Protein AF-A0A263BY11-F1 (afdb_monomer)

Foldseek 3Di:
DDPVLVVVQVVDPLSVVQCVVPVVVVVVCVVPVVCSVVSVVVSCVVVVVDDCPPVVVVCVVVVVVVVVVVVVVVVVVVPPD

Structure (mmCIF, N/CA/C/O backbone):
data_AF-A0A263BY11-F1
#
_entry.id   AF-A0A263BY11-F1
#
loop_
_atom_site.group_PDB
_atom_site.id
_atom_site.type_symbol
_atom_site.label_atom_id
_atom_site.label_alt_id
_atom_site.label_comp_id
_atom_site.label_asym_id
_atom_site.label_entity_id
_atom_site.label_seq_id
_atom_site.pdbx_PDB_ins_code
_atom_site.Cartn_x
_atom_site.Cartn_y
_atom_site.Cartn_z
_atom_site.occupancy
_atom_site.B_iso_or_equiv
_atom_site.auth_seq_id
_atom_site.auth_comp_id
_atom_site.auth_asym_id
_atom_site.auth_atom_id
_atom_site.pdbx_PDB_model_num
ATOM 1 N N . MET A 1 1 ? 8.473 -3.675 -11.640 1.00 75.75 1 MET A N 1
ATOM 2 C CA . MET A 1 1 ? 7.268 -4.218 -10.974 1.00 75.75 1 MET A CA 1
ATOM 3 C C . MET A 1 1 ? 6.792 -5.409 -11.782 1.00 75.75 1 MET A C 1
ATOM 5 O O . MET A 1 1 ? 6.744 -5.300 -13.001 1.00 75.75 1 MET A O 1
ATOM 9 N N . ASN A 1 2 ? 6.529 -6.545 -11.132 1.00 86.94 2 ASN A N 1
ATOM 10 C CA . ASN A 1 2 ? 6.063 -7.763 -11.805 1.00 86.94 2 ASN A CA 1
ATOM 11 C C . ASN A 1 2 ? 4.724 -7.497 -12.521 1.00 86.94 2 ASN A C 1
ATOM 13 O O . ASN A 1 2 ? 3.839 -6.879 -11.933 1.00 86.94 2 ASN A O 1
ATOM 17 N N . LYS A 1 3 ? 4.563 -7.974 -13.764 1.00 87.69 3 LYS A N 1
ATOM 18 C CA . LYS A 1 3 ? 3.350 -7.777 -14.580 1.00 87.69 3 LYS A CA 1
ATOM 19 C C . LYS A 1 3 ? 2.063 -8.220 -13.873 1.00 87.69 3 LYS A C 1
ATOM 21 O O . LYS A 1 3 ? 1.052 -7.544 -14.009 1.00 87.69 3 LYS A O 1
ATOM 26 N N . GLN A 1 4 ? 2.095 -9.297 -13.086 1.00 88.44 4 GLN A N 1
ATOM 27 C CA . GLN A 1 4 ? 0.923 -9.755 -12.329 1.00 88.44 4 GLN A CA 1
ATOM 28 C C . GLN A 1 4 ? 0.486 -8.724 -11.280 1.00 88.44 4 GLN A C 1
ATOM 30 O O . GLN A 1 4 ? -0.694 -8.399 -11.186 1.00 88.44 4 GLN A O 1
ATOM 35 N N . VAL A 1 5 ? 1.451 -8.136 -10.568 1.00 89.19 5 VAL A N 1
ATOM 36 C CA . VAL A 1 5 ? 1.210 -7.062 -9.594 1.00 89.19 5 VAL A CA 1
ATOM 37 C C . VAL A 1 5 ? 0.701 -5.799 -10.289 1.00 89.19 5 VAL A C 1
ATOM 39 O O . VAL A 1 5 ? -0.235 -5.169 -9.806 1.00 89.19 5 VAL A O 1
ATOM 42 N N . GLN A 1 6 ? 1.260 -5.445 -11.453 1.00 90.50 6 GLN A N 1
ATOM 43 C CA . GLN A 1 6 ? 0.765 -4.304 -12.235 1.00 90.50 6 GLN A CA 1
ATOM 44 C C . GLN A 1 6 ? -0.694 -4.496 -12.651 1.00 90.50 6 GLN A C 1
ATOM 46 O O . GLN A 1 6 ? -1.511 -3.604 -12.438 1.00 90.50 6 GLN A O 1
ATOM 51 N N . ASN A 1 7 ? -1.027 -5.667 -13.193 1.00 92.50 7 ASN A N 1
ATOM 52 C CA . ASN A 1 7 ? -2.384 -5.986 -13.627 1.00 92.50 7 ASN A CA 1
ATOM 53 C C . ASN A 1 7 ? -3.369 -5.949 -12.457 1.00 92.50 7 ASN A C 1
ATOM 55 O O . ASN A 1 7 ? -4.448 -5.381 -12.593 1.00 92.50 7 ASN A O 1
ATOM 59 N N . TYR A 1 8 ? -2.979 -6.478 -11.296 1.00 91.81 8 TYR A N 1
ATOM 60 C CA . TYR A 1 8 ? -3.787 -6.410 -10.081 1.00 91.81 8 TYR A CA 1
ATOM 61 C C . TYR A 1 8 ? -4.062 -4.958 -9.655 1.00 91.81 8 TYR A C 1
ATOM 63 O O . TYR A 1 8 ? -5.211 -4.574 -9.448 1.00 91.81 8 TYR A O 1
ATOM 71 N N . ILE A 1 9 ? -3.032 -4.112 -9.615 1.00 91.00 9 ILE A N 1
ATOM 72 C CA . ILE A 1 9 ? -3.175 -2.702 -9.224 1.00 91.00 9 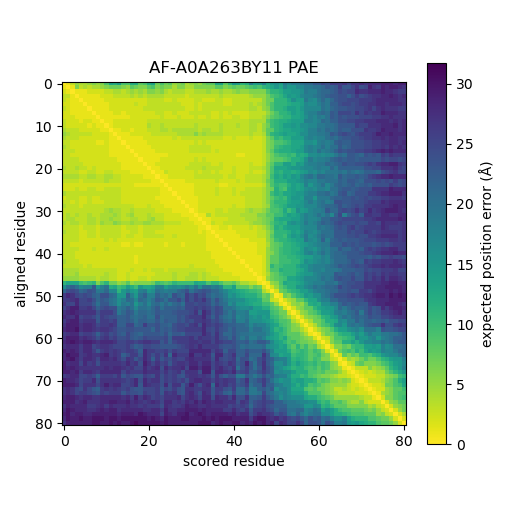ILE A CA 1
ATOM 73 C C . ILE A 1 9 ? -4.032 -1.932 -10.227 1.00 91.00 9 ILE A C 1
ATOM 75 O O . ILE A 1 9 ? -4.867 -1.130 -9.824 1.00 91.00 9 ILE A O 1
ATOM 79 N N . TYR A 1 10 ? -3.859 -2.172 -11.526 1.00 90.62 10 TYR A N 1
ATOM 80 C CA . TYR A 1 10 ? -4.652 -1.504 -12.557 1.00 90.62 10 TYR A CA 1
ATOM 81 C C . TYR A 1 10 ? -6.085 -2.029 -12.658 1.00 90.62 10 TYR A C 1
ATOM 83 O O . TYR A 1 10 ? -6.955 -1.281 -13.099 1.00 90.62 10 TYR A O 1
ATOM 91 N N . SER A 1 11 ? -6.350 -3.256 -12.201 1.00 93.06 11 SER A N 1
ATOM 92 C CA . SER A 1 11 ? -7.712 -3.795 -12.100 1.00 93.06 11 SER A CA 1
ATOM 93 C C . SER A 1 11 ? -8.557 -3.093 -11.030 1.00 93.06 11 SER A C 1
ATOM 95 O O . SER A 1 11 ? -9.783 -3.118 -11.106 1.00 93.06 11 SER A O 1
ATOM 97 N N . ASN A 1 12 ? -7.919 -2.427 -10.061 1.00 91.25 12 ASN A N 1
ATOM 98 C CA . ASN A 1 12 ? -8.590 -1.729 -8.973 1.00 91.25 12 ASN A CA 1
ATOM 99 C C . ASN A 1 12 ? -8.324 -0.217 -9.056 1.00 91.25 12 ASN A C 1
ATOM 101 O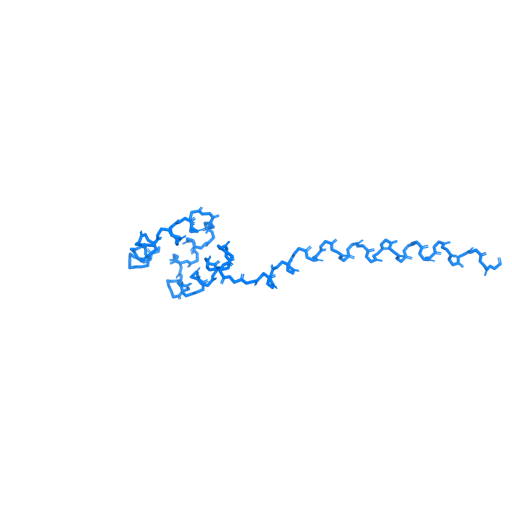 O . ASN A 1 12 ? -7.200 0.254 -8.875 1.00 91.25 12 ASN A O 1
ATOM 105 N N . SER A 1 13 ? -9.374 0.568 -9.304 1.00 89.38 13 SER A N 1
ATOM 106 C CA . SER A 1 13 ? -9.278 2.024 -9.459 1.00 89.38 13 SER A CA 1
ATOM 107 C C . SER A 1 13 ? -8.718 2.733 -8.218 1.00 89.38 13 SER A C 1
ATOM 109 O O . SER A 1 13 ? -7.929 3.669 -8.366 1.00 89.38 13 SER A O 1
ATOM 111 N N . GLU A 1 14 ? -9.043 2.260 -7.009 1.00 88.38 14 GLU A N 1
ATOM 112 C CA . GLU A 1 14 ? -8.519 2.811 -5.752 1.00 88.38 14 GLU A CA 1
ATOM 113 C C . GLU A 1 14 ? -7.006 2.573 -5.643 1.00 88.38 14 GLU A C 1
ATOM 115 O O . GLU A 1 14 ? -6.238 3.488 -5.333 1.00 88.38 14 GLU A O 1
ATOM 120 N N . LEU A 1 15 ? -6.545 1.360 -5.952 1.00 91.25 15 LEU A N 1
ATOM 121 C CA . LEU A 1 15 ? -5.119 1.029 -5.917 1.00 91.25 15 LEU A CA 1
ATOM 122 C C . LEU A 1 15 ? -4.333 1.790 -6.993 1.00 91.25 15 LEU A C 1
ATOM 124 O O . LEU A 1 15 ? -3.250 2.314 -6.717 1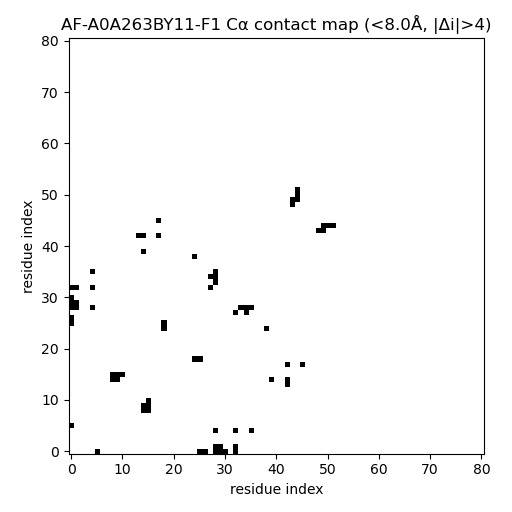.00 91.25 15 LEU A O 1
ATOM 128 N N . ASN A 1 16 ? -4.891 1.911 -8.198 1.00 91.81 16 ASN A N 1
ATOM 129 C CA . ASN A 1 16 ? -4.291 2.666 -9.298 1.00 91.81 16 ASN A CA 1
ATOM 130 C C . ASN A 1 16 ? -4.132 4.158 -8.955 1.00 91.81 16 ASN A C 1
ATOM 132 O O . ASN A 1 16 ? -3.087 4.752 -9.224 1.00 91.81 16 ASN A O 1
ATOM 136 N N . TYR A 1 17 ? -5.128 4.776 -8.320 1.00 89.06 17 TYR A N 1
ATOM 137 C CA . TYR A 1 17 ? -4.993 6.163 -7.872 1.00 89.06 17 TYR A CA 1
ATOM 138 C C . TYR A 1 17 ? -3.981 6.291 -6.721 1.00 89.06 17 TYR A C 1
ATOM 140 O O . TYR A 1 17 ? -3.127 7.181 -6.738 1.00 89.06 17 TYR A O 1
ATOM 148 N N . PHE A 1 18 ? -3.982 5.348 -5.774 1.00 89.44 18 PHE A N 1
ATOM 149 C CA . PHE A 1 18 ? -3.063 5.369 -4.636 1.00 89.44 18 PHE A CA 1
ATOM 150 C C . PHE A 1 18 ? -1.590 5.252 -5.055 1.00 89.44 18 PHE A C 1
ATOM 152 O O . PHE A 1 18 ? -0.752 6.003 -4.545 1.00 89.44 18 PHE A O 1
ATOM 159 N N . ILE A 1 19 ? -1.261 4.372 -6.013 1.00 89.31 19 ILE A N 1
ATOM 160 C CA . ILE A 1 19 ? 0.122 4.222 -6.499 1.00 89.31 19 ILE A CA 1
ATOM 161 C C . ILE A 1 19 ? 0.613 5.452 -7.270 1.00 89.31 19 ILE A C 1
ATOM 163 O O . ILE A 1 19 ? 1.796 5.782 -7.191 1.00 89.31 19 ILE A O 1
ATOM 167 N N . ARG A 1 20 ? -0.283 6.162 -7.972 1.00 88.31 20 ARG A N 1
ATOM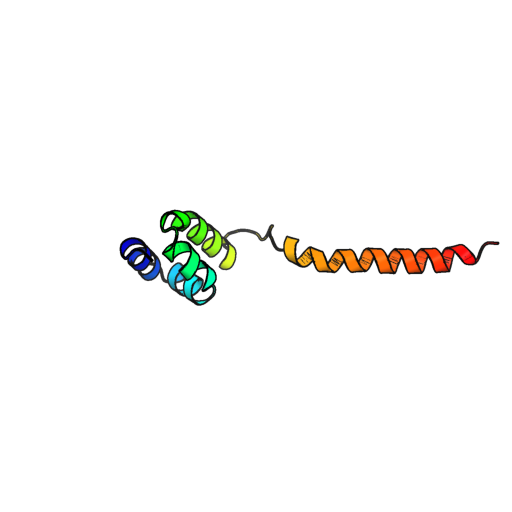 168 C CA . ARG A 1 20 ? 0.045 7.434 -8.641 1.00 88.31 20 ARG A CA 1
ATOM 169 C C . ARG A 1 20 ? 0.333 8.535 -7.629 1.00 88.31 20 ARG A C 1
ATOM 171 O O . ARG A 1 20 ? 1.237 9.335 -7.846 1.00 88.31 20 ARG A O 1
ATOM 178 N N . MET A 1 21 ? -0.401 8.547 -6.518 1.00 86.19 21 MET A N 1
ATOM 179 C CA . MET A 1 21 ? -0.199 9.525 -5.449 1.00 86.19 21 MET A CA 1
ATOM 180 C C . MET A 1 21 ? 1.026 9.233 -4.586 1.00 86.19 21 MET A C 1
ATOM 182 O O . MET A 1 21 ? 1.626 10.151 -4.034 1.00 86.19 21 MET A O 1
ATOM 186 N N . ASN A 1 22 ? 1.432 7.966 -4.502 1.00 88.38 22 ASN A N 1
ATOM 187 C CA . ASN A 1 22 ? 2.539 7.523 -3.665 1.00 88.38 22 ASN A CA 1
ATOM 188 C C . ASN A 1 22 ? 3.582 6.747 -4.494 1.00 88.38 22 ASN A C 1
ATOM 190 O O . ASN A 1 22 ? 3.691 5.523 -4.366 1.00 88.38 22 ASN A O 1
ATOM 194 N N . PRO A 1 23 ? 4.425 7.432 -5.295 1.00 87.88 23 PRO A N 1
ATOM 195 C CA . PRO A 1 23 ? 5.401 6.789 -6.185 1.00 87.88 23 PRO A CA 1
ATOM 196 C C . PRO A 1 23 ? 6.494 5.991 -5.447 1.00 87.88 23 PRO A C 1
ATOM 198 O O . PRO A 1 23 ? 7.207 5.191 -6.056 1.00 87.88 23 PRO A O 1
ATOM 201 N N . ILE A 1 24 ? 6.625 6.161 -4.123 1.00 89.00 24 ILE A N 1
ATOM 202 C CA . ILE A 1 24 ? 7.457 5.303 -3.264 1.00 89.00 24 ILE A CA 1
ATOM 203 C C . ILE A 1 24 ? 7.062 3.823 -3.405 1.00 89.00 24 ILE A C 1
ATOM 205 O O . ILE A 1 24 ? 7.936 2.958 -3.478 1.00 89.00 24 ILE A O 1
ATOM 209 N N . TRP A 1 25 ? 5.763 3.534 -3.529 1.00 91.62 25 TRP A N 1
ATOM 210 C CA . TRP A 1 25 ? 5.250 2.173 -3.657 1.00 91.62 25 TRP A CA 1
ATOM 211 C C . TRP A 1 25 ? 5.589 1.545 -4.998 1.00 91.62 25 TRP A C 1
ATOM 213 O O . TRP A 1 25 ? 5.895 0.359 -5.039 1.00 91.62 25 TRP A O 1
ATOM 223 N N . TYR A 1 26 ? 5.657 2.339 -6.070 1.00 89.44 26 TYR A N 1
ATOM 224 C CA . TYR A 1 26 ? 6.114 1.844 -7.367 1.00 89.44 26 TYR A CA 1
ATOM 225 C C . TYR A 1 26 ? 7.543 1.294 -7.282 1.00 89.44 26 TYR A C 1
ATOM 227 O O . TYR A 1 26 ? 7.834 0.222 -7.808 1.00 89.44 26 TYR A O 1
ATOM 235 N N . ARG A 1 27 ? 8.434 1.993 -6.563 1.00 89.25 27 ARG A N 1
ATOM 236 C CA . ARG A 1 27 ? 9.812 1.531 -6.336 1.00 89.25 27 ARG A CA 1
ATOM 237 C C . ARG A 1 27 ? 9.880 0.316 -5.411 1.00 89.25 27 ARG A C 1
ATOM 239 O O . ARG A 1 27 ? 10.649 -0.595 -5.706 1.00 89.25 27 ARG A O 1
ATOM 246 N N . ARG A 1 28 ? 9.083 0.280 -4.337 1.00 90.69 28 ARG A N 1
ATOM 247 C CA . ARG A 1 28 ? 9.032 -0.867 -3.408 1.00 90.69 28 ARG A CA 1
ATOM 248 C C . ARG A 1 28 ? 8.539 -2.131 -4.109 1.00 90.69 28 ARG A C 1
ATOM 250 O O . ARG A 1 28 ? 9.280 -3.099 -4.174 1.00 90.69 28 ARG A O 1
ATOM 257 N N . LEU A 1 29 ? 7.385 -2.067 -4.771 1.00 91.25 29 LEU A N 1
ATOM 258 C CA . LEU A 1 29 ? 6.794 -3.188 -5.516 1.00 91.25 29 LEU A CA 1
ATOM 259 C C . LEU A 1 29 ? 7.597 -3.584 -6.765 1.00 91.25 29 LEU A C 1
ATOM 261 O O . LEU A 1 29 ? 7.411 -4.662 -7.333 1.00 91.25 29 LEU A O 1
ATOM 265 N N . ALA A 1 30 ? 8.481 -2.704 -7.247 1.00 89.00 30 ALA A N 1
ATOM 266 C CA . ALA A 1 30 ? 9.427 -3.051 -8.297 1.00 89.00 30 ALA A CA 1
ATOM 267 C C . ALA A 1 30 ? 10.583 -3.924 -7.809 1.00 89.00 30 ALA A C 1
ATOM 269 O O . ALA A 1 30 ? 11.068 -4.718 -8.613 1.00 89.00 30 ALA A O 1
ATOM 270 N N . ARG A 1 31 ? 11.003 -3.774 -6.550 1.00 90.12 31 ARG A N 1
ATOM 271 C CA . ARG A 1 31 ? 12.083 -4.557 -5.933 1.00 90.12 31 ARG A CA 1
ATOM 272 C C . ARG A 1 31 ? 11.548 -5.812 -5.252 1.00 90.12 31 ARG A C 1
ATOM 274 O O . ARG A 1 31 ? 12.079 -6.890 -5.470 1.00 90.12 31 ARG A O 1
ATOM 281 N N . GLU A 1 32 ? 10.460 -5.662 -4.507 1.00 91.44 32 GLU A N 1
ATOM 282 C CA . GLU A 1 32 ? 9.816 -6.712 -3.722 1.00 91.44 32 GLU A CA 1
ATOM 283 C C . GLU A 1 32 ? 8.330 -6.770 -4.095 1.00 91.44 32 GLU A C 1
ATOM 285 O O . GLU A 1 32 ? 7.516 -6.010 -3.565 1.00 91.44 32 GLU A O 1
ATOM 290 N N . PRO A 1 33 ? 7.945 -7.634 -5.047 1.00 88.06 33 PRO A N 1
ATOM 291 C CA . PRO A 1 33 ? 6.545 -7.780 -5.438 1.00 88.06 33 PRO A CA 1
ATOM 292 C C . PRO A 1 33 ? 5.659 -8.376 -4.326 1.00 88.06 33 PRO A C 1
ATOM 294 O O . PRO A 1 33 ? 4.444 -8.214 -4.387 1.00 88.06 33 PRO A O 1
ATOM 297 N N . GLU A 1 34 ? 6.243 -9.017 -3.308 1.00 90.19 34 GLU A N 1
ATOM 298 C CA . GLU A 1 34 ? 5.534 -9.591 -2.149 1.00 90.19 34 GLU A CA 1
ATOM 299 C C . GLU A 1 34 ? 4.962 -8.524 -1.199 1.00 90.19 34 GLU A C 1
ATOM 301 O O . GLU A 1 34 ? 3.979 -8.766 -0.500 1.00 90.19 34 GLU A O 1
ATOM 306 N N . GLU A 1 35 ? 5.480 -7.293 -1.255 1.00 91.00 35 GLU A N 1
ATOM 307 C CA . GLU A 1 35 ? 4.993 -6.144 -0.477 1.00 91.00 35 GLU A CA 1
ATOM 308 C C . GLU A 1 35 ? 3.594 -5.654 -0.913 1.00 91.00 35 GLU A C 1
ATOM 310 O O . GLU A 1 35 ? 3.097 -4.639 -0.414 1.00 91.00 35 GLU A O 1
ATOM 315 N N . ILE A 1 36 ? 2.929 -6.352 -1.839 1.00 89.88 36 ILE A N 1
ATOM 316 C CA . ILE A 1 36 ? 1.590 -6.011 -2.333 1.00 89.88 36 ILE A CA 1
ATOM 317 C C . ILE A 1 36 ? 0.539 -5.975 -1.214 1.00 89.88 36 ILE A C 1
ATOM 319 O O . ILE A 1 36 ? -0.316 -5.090 -1.207 1.00 89.88 36 ILE A O 1
ATOM 323 N N . GLN A 1 37 ? 0.660 -6.846 -0.208 1.00 90.38 37 GLN A N 1
ATOM 324 C CA . GLN A 1 37 ? -0.229 -6.833 0.959 1.00 90.38 37 GLN A CA 1
ATOM 325 C C . GLN A 1 37 ? -0.046 -5.561 1.803 1.00 90.38 37 GLN A C 1
ATOM 327 O O . GLN A 1 37 ? -1.022 -4.939 2.231 1.00 90.38 37 GLN A O 1
ATOM 332 N N . ASN A 1 38 ? 1.203 -5.122 1.987 1.00 90.31 38 ASN A N 1
ATOM 333 C CA . ASN A 1 38 ? 1.522 -3.876 2.688 1.00 90.31 38 ASN A CA 1
ATOM 334 C C . ASN A 1 38 ? 1.026 -2.652 1.905 1.00 90.31 38 ASN A C 1
ATOM 336 O O . ASN A 1 38 ? 0.539 -1.687 2.500 1.00 90.31 38 ASN A O 1
ATOM 340 N N . PHE A 1 39 ? 1.105 -2.702 0.574 1.00 91.81 39 PHE A N 1
ATOM 341 C CA . PHE A 1 39 ? 0.558 -1.675 -0.309 1.00 91.81 39 PHE A CA 1
ATOM 342 C C . PHE A 1 39 ? -0.968 -1.560 -0.188 1.00 91.81 39 PHE A C 1
ATOM 344 O O . PHE A 1 39 ? -1.481 -0.450 -0.042 1.00 91.81 39 PHE A O 1
ATOM 351 N N . GLU A 1 40 ? -1.698 -2.679 -0.179 1.00 90.56 40 GLU A N 1
ATOM 352 C CA . GLU A 1 40 ? -3.152 -2.679 0.027 1.00 90.56 40 GLU A CA 1
ATOM 353 C C . GLU A 1 40 ? -3.550 -2.124 1.397 1.00 90.56 40 GLU A C 1
ATOM 355 O O . GLU A 1 40 ? -4.496 -1.340 1.500 1.00 90.56 40 GLU A O 1
ATOM 360 N N . ALA A 1 41 ? -2.832 -2.506 2.456 1.00 88.69 41 ALA A N 1
ATOM 361 C CA . ALA A 1 41 ? -3.073 -1.982 3.797 1.00 88.69 41 ALA A CA 1
ATOM 362 C C . ALA A 1 41 ? -2.854 -0.460 3.852 1.00 88.69 41 ALA A C 1
ATOM 364 O O . ALA A 1 41 ? -3.670 0.268 4.423 1.00 88.69 41 ALA A O 1
ATOM 365 N N . ALA A 1 42 ? -1.797 0.037 3.206 1.00 88.44 42 ALA A N 1
ATOM 366 C CA . ALA A 1 42 ? -1.522 1.467 3.112 1.00 88.44 42 ALA A CA 1
ATOM 367 C C . ALA A 1 42 ? -2.574 2.214 2.273 1.00 88.44 42 ALA A C 1
ATOM 369 O O . ALA A 1 42 ? -2.980 3.312 2.651 1.00 88.44 42 ALA A O 1
ATOM 370 N N . ALA A 1 43 ? -3.064 1.614 1.184 1.00 89.94 43 ALA A N 1
ATOM 371 C CA . ALA A 1 43 ? -4.155 2.174 0.388 1.00 89.94 43 ALA A CA 1
ATOM 372 C C . ALA A 1 43 ? -5.444 2.290 1.219 1.00 89.94 43 ALA A C 1
ATOM 374 O O . ALA A 1 43 ? -6.080 3.344 1.234 1.00 89.94 43 ALA A O 1
ATOM 375 N N . LYS A 1 44 ? -5.796 1.246 1.984 1.00 87.06 44 LYS A N 1
ATOM 376 C CA . LYS A 1 44 ? -6.954 1.256 2.898 1.00 87.06 44 LYS A CA 1
ATOM 377 C C . LYS A 1 44 ? -6.842 2.362 3.956 1.00 87.06 44 LYS A C 1
ATOM 379 O O . LYS A 1 44 ? -7.829 3.048 4.213 1.00 87.06 44 LYS A O 1
ATOM 384 N N . GLN A 1 45 ? -5.647 2.585 4.507 1.00 84.50 45 GLN A N 1
ATOM 385 C CA . GLN A 1 45 ? -5.382 3.697 5.430 1.00 84.50 45 GLN A CA 1
ATOM 386 C C . GLN A 1 45 ? -5.519 5.069 4.748 1.00 84.50 45 GLN A C 1
ATOM 388 O O . GLN A 1 45 ? -6.136 5.968 5.313 1.00 84.50 45 GLN A O 1
ATOM 393 N N . PHE A 1 46 ? -4.986 5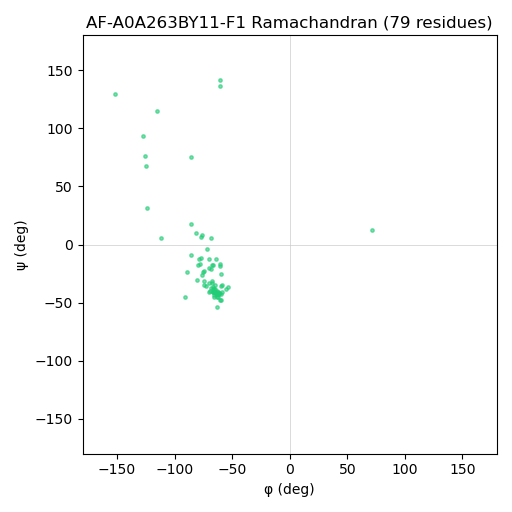.228 3.532 1.00 83.44 46 PHE A N 1
ATOM 394 C CA . PHE A 1 46 ? -5.021 6.484 2.772 1.00 83.44 46 PHE A CA 1
ATOM 395 C C . PHE A 1 46 ? -6.444 6.942 2.432 1.00 83.44 46 PHE A C 1
ATOM 397 O O . PHE A 1 46 ? -6.756 8.120 2.577 1.00 83.44 46 PHE A O 1
ATOM 404 N N . TYR A 1 47 ? -7.326 6.018 2.044 1.00 83.06 47 TYR A N 1
ATOM 405 C CA . TYR A 1 47 ? -8.733 6.329 1.756 1.00 83.06 47 TYR A CA 1
ATOM 406 C C . TYR A 1 47 ? -9.621 6.423 3.004 1.00 83.06 47 TYR A C 1
ATOM 408 O O . TYR A 1 47 ? -10.843 6.467 2.885 1.00 83.06 47 TYR A O 1
ATOM 416 N N . GLY A 1 48 ? -9.043 6.420 4.209 1.00 70.31 48 GLY A N 1
ATOM 417 C CA . GLY A 1 48 ? -9.810 6.536 5.451 1.00 70.31 48 GLY A CA 1
ATOM 418 C C . GLY A 1 48 ? -10.631 5.291 5.805 1.00 70.31 48 GLY A C 1
ATOM 419 O O . GLY A 1 48 ? -11.436 5.341 6.730 1.00 70.31 48 GLY A O 1
ATOM 420 N N . LYS A 1 49 ? -10.397 4.147 5.142 1.00 61.16 49 LYS A N 1
ATOM 421 C CA . LYS A 1 49 ? -10.968 2.841 5.531 1.00 61.16 49 LYS A CA 1
ATOM 422 C C . LYS A 1 49 ? -10.246 2.235 6.750 1.00 61.16 49 LYS A C 1
ATOM 424 O O . LYS A 1 49 ? -10.481 1.082 7.106 1.00 61.16 49 LYS A O 1
ATOM 429 N N . THR A 1 50 ? -9.349 2.977 7.407 1.00 55.59 50 THR A N 1
ATOM 430 C CA . THR A 1 50 ? -8.738 2.610 8.695 1.00 55.59 50 THR A CA 1
ATOM 431 C C . THR A 1 50 ? -8.348 3.873 9.477 1.00 55.59 50 THR A C 1
ATOM 433 O O . THR A 1 50 ? -7.703 4.766 8.935 1.00 55.59 50 THR A O 1
ATOM 436 N N . ILE A 1 51 ? -8.758 3.946 10.748 1.00 52.97 51 ILE A N 1
ATOM 437 C CA . ILE A 1 51 ? -8.589 5.088 11.668 1.00 52.97 51 ILE A CA 1
ATOM 438 C C . ILE A 1 51 ? -7.095 5.434 11.895 1.00 52.97 51 ILE A C 1
ATOM 440 O O . ILE A 1 51 ? -6.258 4.532 12.001 1.00 52.97 51 ILE A O 1
ATOM 444 N N . PRO A 1 52 ? -6.726 6.730 11.989 1.00 48.75 52 PRO A N 1
ATOM 445 C CA . PRO A 1 52 ? -5.359 7.214 11.814 1.00 48.75 52 PRO A CA 1
ATOM 446 C C . PRO A 1 52 ? -4.521 7.142 13.102 1.00 48.75 52 PRO A C 1
ATOM 448 O O . PRO A 1 52 ? -4.191 8.160 13.700 1.00 48.75 52 PRO A O 1
ATOM 451 N N . GLN A 1 53 ? -4.067 5.958 13.515 1.00 53.50 53 GLN A N 1
ATOM 452 C CA . GLN A 1 53 ? -3.076 5.858 14.609 1.00 53.50 53 GLN A CA 1
ATOM 453 C C . GLN A 1 53 ? -1.629 6.206 14.186 1.00 53.50 53 GLN A C 1
ATOM 455 O O . GLN A 1 53 ? -0.691 6.062 14.970 1.00 53.50 53 GLN A O 1
ATOM 460 N N . ARG A 1 54 ? -1.405 6.691 12.954 1.00 50.66 54 ARG A N 1
ATOM 461 C CA . ARG A 1 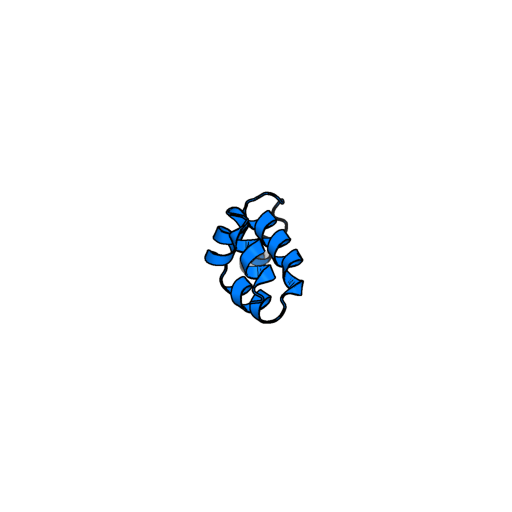54 ? -0.075 7.104 12.456 1.00 50.66 54 ARG A CA 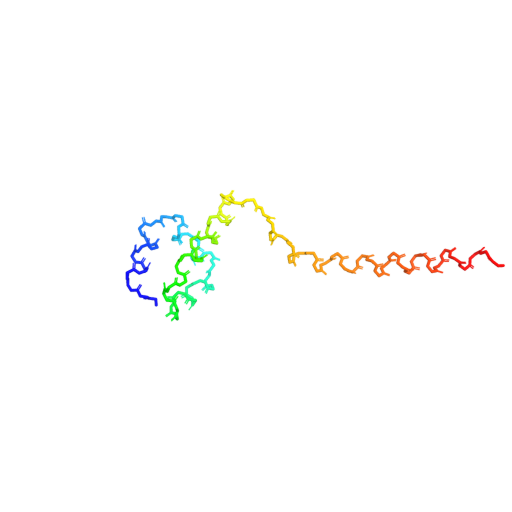1
ATOM 462 C C . ARG A 1 54 ? -0.002 8.543 11.936 1.00 50.66 54 ARG A C 1
ATOM 464 O O . ARG A 1 54 ? 0.856 8.858 11.122 1.00 50.66 54 ARG A O 1
ATOM 471 N N . VAL A 1 55 ? -0.795 9.446 12.512 1.00 53.06 55 VAL A N 1
ATOM 472 C CA . VAL A 1 55 ? -0.406 10.871 12.612 1.00 53.06 55 VAL A CA 1
ATOM 473 C C . VAL A 1 55 ? 0.719 11.100 13.638 1.00 53.06 55 VAL A C 1
ATOM 475 O O . VAL A 1 55 ? 1.268 12.190 13.711 1.00 53.06 55 VAL A O 1
ATOM 478 N N . ASN A 1 56 ? 1.160 10.066 14.365 1.00 46.41 56 ASN A N 1
ATOM 479 C CA . ASN A 1 56 ? 2.221 10.161 15.377 1.00 46.41 56 ASN A CA 1
ATOM 480 C C . ASN A 1 56 ? 3.595 10.636 14.866 1.00 46.41 56 ASN A C 1
ATOM 482 O O . ASN A 1 56 ? 4.397 11.084 15.676 1.00 46.41 56 ASN A O 1
ATOM 486 N N . LYS A 1 57 ? 3.878 10.618 13.554 1.00 48.91 57 LYS A N 1
ATOM 487 C CA . LYS A 1 57 ? 5.098 11.261 13.020 1.00 48.91 57 LYS A CA 1
ATOM 488 C C . LYS A 1 57 ? 4.982 12.782 12.874 1.00 48.91 57 LYS A C 1
ATOM 490 O O . LYS A 1 57 ? 5.991 13.455 12.724 1.00 48.91 57 LYS A O 1
ATOM 495 N N . VAL A 1 58 ? 3.777 13.344 12.974 1.00 51.69 58 VAL A N 1
ATOM 496 C CA . VAL A 1 58 ? 3.581 14.799 13.091 1.00 51.69 58 VAL A CA 1
ATOM 497 C C . VAL A 1 58 ? 3.873 15.276 14.525 1.00 51.69 58 VAL A C 1
ATOM 499 O O . VAL A 1 58 ? 4.157 16.452 14.735 1.00 51.69 58 VAL A O 1
ATOM 502 N N . ASN A 1 59 ? 3.907 14.364 15.508 1.00 44.09 59 ASN A N 1
ATOM 503 C CA . ASN A 1 59 ? 4.187 14.677 16.913 1.00 44.09 59 ASN A CA 1
ATOM 504 C C . ASN A 1 59 ? 5.648 15.093 17.185 1.00 44.09 59 ASN A C 1
ATOM 506 O O . ASN A 1 59 ? 5.936 15.660 18.237 1.00 44.09 59 ASN A O 1
ATOM 510 N N . GLU A 1 60 ? 6.572 14.896 16.236 1.00 51.50 60 GLU A N 1
ATOM 511 C CA . GLU A 1 60 ? 7.935 15.449 16.337 1.00 51.50 60 GLU A CA 1
ATOM 512 C C . GLU A 1 60 ? 7.932 16.988 16.408 1.00 51.50 60 GLU A C 1
ATOM 514 O O . GLU A 1 60 ? 8.874 17.582 16.920 1.00 51.50 60 GLU A O 1
ATOM 519 N N . LYS A 1 61 ? 6.837 17.649 15.999 1.00 47.78 61 LYS A N 1
ATOM 520 C CA . LYS A 1 61 ? 6.660 19.101 16.170 1.00 47.78 61 LYS A CA 1
ATOM 521 C C . LYS A 1 61 ? 6.089 19.532 17.530 1.00 47.78 61 LYS A C 1
ATOM 523 O O . LYS A 1 61 ? 6.075 20.726 17.804 1.00 47.78 61 LYS A O 1
ATOM 528 N N . ILE A 1 62 ? 5.629 18.616 18.390 1.00 53.00 62 ILE A N 1
ATOM 529 C CA . ILE A 1 62 ? 5.166 18.964 19.752 1.00 53.00 62 ILE A CA 1
ATOM 530 C C . ILE A 1 62 ? 6.320 18.918 20.764 1.00 53.00 62 ILE A C 1
ATOM 532 O O . ILE A 1 62 ? 6.285 19.645 21.755 1.00 53.00 62 ILE A O 1
ATOM 536 N N . GLN A 1 63 ? 7.396 18.164 20.497 1.00 52.59 63 GLN A N 1
ATOM 537 C CA . GLN A 1 63 ? 8.582 18.143 21.371 1.00 52.59 63 GLN A CA 1
ATOM 538 C C . GLN A 1 63 ? 9.231 19.531 21.527 1.00 52.59 63 GLN A C 1
ATOM 540 O O . GLN A 1 63 ? 9.808 19.825 22.571 1.00 52.59 63 GLN A O 1
ATOM 545 N N . SER A 1 64 ? 9.052 20.432 20.554 1.00 56.41 64 SER A N 1
ATOM 546 C CA . SER A 1 64 ? 9.506 21.824 20.645 1.00 56.41 64 SER A CA 1
ATOM 547 C C . SER A 1 64 ? 8.631 22.738 21.521 1.00 56.41 64 SER A C 1
ATOM 549 O O . SER A 1 64 ? 9.071 23.837 21.844 1.00 56.41 64 SER A O 1
ATOM 551 N N . LEU A 1 65 ? 7.423 22.322 21.938 1.00 56.16 65 LEU A N 1
ATOM 552 C CA . LEU A 1 65 ? 6.591 23.090 22.884 1.00 56.16 65 LEU A CA 1
ATOM 553 C C . LEU A 1 65 ? 7.026 22.885 24.345 1.00 56.16 65 LEU A C 1
ATOM 555 O O . LEU A 1 65 ? 6.911 23.811 25.143 1.00 56.16 65 LEU A O 1
ATOM 559 N N . GLY A 1 66 ? 7.566 21.711 24.697 1.00 60.28 66 GLY A N 1
ATOM 560 C CA . GLY A 1 66 ? 8.040 21.431 26.062 1.00 60.28 66 GLY A CA 1
ATOM 561 C C . GLY A 1 66 ? 9.203 22.333 26.480 1.00 60.28 66 GLY A C 1
ATOM 562 O O . GLY A 1 66 ? 9.211 22.875 27.582 1.00 60.28 66 GLY A O 1
ATOM 563 N N . MET A 1 67 ? 10.121 22.593 25.549 1.00 64.94 67 MET A N 1
ATOM 564 C CA . MET A 1 67 ? 11.299 23.426 25.799 1.00 64.94 67 MET A CA 1
ATOM 565 C C . MET A 1 67 ? 10.929 24.906 26.042 1.00 64.94 67 MET A C 1
ATOM 567 O O . MET A 1 67 ? 11.550 25.577 26.860 1.00 64.94 67 MET A O 1
ATOM 571 N N . MET A 1 68 ? 9.868 25.416 25.398 1.00 66.06 68 MET A N 1
ATOM 572 C CA . MET A 1 68 ? 9.382 26.788 25.619 1.00 66.06 68 MET A CA 1
ATOM 573 C C . MET A 1 68 ? 8.637 26.942 26.958 1.00 66.06 68 MET A C 1
ATOM 575 O O . MET A 1 68 ? 8.769 27.976 27.614 1.00 66.06 68 MET A O 1
ATOM 579 N N . PHE A 1 69 ? 7.906 25.913 27.404 1.00 68.69 69 PHE A N 1
ATOM 580 C CA . PHE A 1 69 ? 7.274 25.895 28.731 1.00 68.69 69 PHE A CA 1
ATOM 581 C C . PHE A 1 69 ? 8.299 25.873 29.876 1.00 68.69 69 PHE A C 1
ATOM 583 O O . PHE A 1 69 ? 8.094 26.547 30.888 1.00 68.69 69 PHE A O 1
ATOM 590 N N . GLU A 1 70 ? 9.412 25.150 29.723 1.00 66.00 70 GLU A N 1
ATOM 591 C CA . GLU A 1 70 ? 10.495 25.134 30.718 1.00 66.00 70 GLU A CA 1
ATOM 592 C C . GLU A 1 70 ? 11.167 26.505 30.869 1.00 66.00 70 GLU A C 1
ATOM 594 O O . GLU A 1 70 ? 11.393 26.953 31.994 1.00 66.00 70 GLU A O 1
ATOM 599 N N . LEU A 1 71 ? 11.397 27.219 29.761 1.00 73.31 71 LEU A N 1
ATOM 600 C CA . LEU A 1 71 ? 11.935 28.584 29.790 1.00 73.31 71 LEU A CA 1
ATOM 601 C C . LEU A 1 71 ? 11.002 29.564 30.525 1.00 73.31 71 LEU A C 1
ATOM 603 O O . LEU A 1 71 ? 11.469 3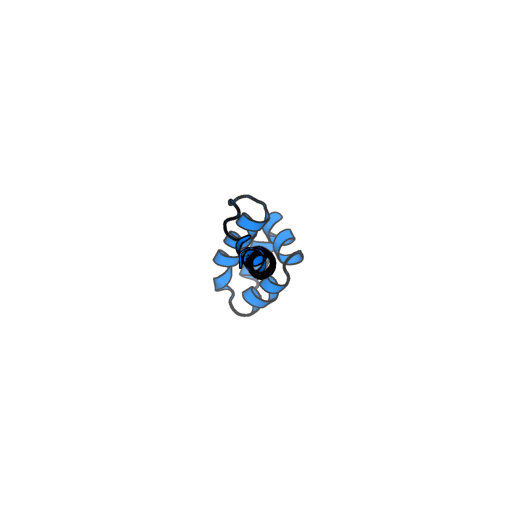0.359 31.339 1.00 73.31 71 LEU A O 1
ATOM 607 N N . LEU A 1 72 ? 9.683 29.488 30.301 1.00 75.00 72 LEU A N 1
ATOM 608 C CA . LEU A 1 72 ? 8.705 30.336 31.003 1.00 75.00 72 LEU A CA 1
ATOM 609 C C . LEU A 1 72 ? 8.657 30.050 32.513 1.00 75.00 72 LEU A C 1
ATOM 611 O O . LEU A 1 72 ? 8.565 30.981 33.315 1.00 75.00 72 LEU A O 1
ATOM 615 N N . LYS A 1 73 ? 8.767 28.778 32.916 1.00 68.69 73 LYS A N 1
ATOM 616 C CA . LYS A 1 73 ? 8.826 28.382 34.332 1.00 68.69 73 LYS A CA 1
ATOM 617 C C . LYS A 1 73 ? 10.105 28.882 35.013 1.00 68.69 73 LYS A C 1
ATOM 619 O O . LYS A 1 73 ? 10.033 29.381 36.133 1.00 68.69 73 LYS A O 1
ATOM 624 N N . ALA A 1 74 ? 11.247 28.804 34.328 1.00 70.88 74 ALA A N 1
ATOM 625 C CA . ALA A 1 74 ? 12.525 29.294 34.844 1.00 70.88 74 ALA A CA 1
ATOM 626 C C . ALA A 1 74 ? 12.534 30.822 35.044 1.00 70.88 74 ALA A C 1
ATOM 628 O O . ALA A 1 74 ? 13.116 31.316 36.008 1.00 70.88 74 ALA A O 1
ATOM 629 N N . LEU A 1 75 ? 11.847 31.579 34.183 1.00 72.50 75 LEU A N 1
ATOM 630 C CA . LEU A 1 75 ? 11.693 33.029 34.354 1.00 72.50 75 LEU A CA 1
ATOM 631 C C . LEU A 1 75 ? 10.730 33.387 35.498 1.00 72.50 75 LEU A C 1
ATOM 633 O O . LEU A 1 75 ? 10.977 34.351 36.217 1.00 72.50 75 LEU A O 1
ATOM 637 N N . GLY A 1 76 ? 9.668 32.601 35.705 1.00 63.44 76 GLY A N 1
ATOM 638 C CA . GLY A 1 76 ? 8.710 32.810 36.798 1.00 63.44 76 GLY A CA 1
ATOM 639 C C . GLY A 1 76 ? 9.210 32.390 38.188 1.00 63.44 76 GLY A C 1
ATOM 640 O O . GLY A 1 76 ? 8.719 32.907 39.185 1.00 63.44 76 GLY A O 1
ATOM 641 N N . GLN A 1 77 ? 10.183 31.474 38.281 1.00 58.16 77 GLN A N 1
ATOM 642 C CA . GLN A 1 77 ? 10.752 31.040 39.568 1.00 58.16 77 GLN A CA 1
ATOM 643 C C . GLN A 1 77 ? 11.791 32.009 40.154 1.00 58.16 77 GLN A C 1
ATOM 645 O O . GLN A 1 77 ? 12.026 31.956 41.353 1.00 58.16 77 GLN A O 1
ATOM 650 N N . ASN A 1 78 ? 12.354 32.928 39.364 1.00 58.75 78 ASN A N 1
ATOM 651 C CA . ASN A 1 78 ? 13.332 33.922 39.835 1.00 58.75 78 ASN A CA 1
ATOM 652 C C . ASN A 1 78 ? 12.693 35.203 40.424 1.00 58.75 78 ASN A C 1
ATOM 654 O O . ASN A 1 78 ? 13.355 36.232 40.500 1.00 58.75 78 ASN A O 1
ATOM 658 N N . GLN A 1 79 ? 11.406 35.179 40.795 1.00 57.88 79 GLN A N 1
ATOM 659 C CA . GLN A 1 79 ? 10.721 36.323 41.427 1.00 57.88 79 GLN A CA 1
ATOM 660 C C . GLN A 1 79 ? 10.339 36.101 42.899 1.00 57.88 79 GLN A C 1
ATOM 662 O O . GLN A 1 79 ? 9.689 36.963 43.481 1.00 57.88 79 GLN A O 1
ATOM 667 N N . ASN A 1 80 ? 10.749 34.985 43.508 1.00 55.91 80 ASN A N 1
ATOM 668 C CA . ASN A 1 80 ? 10.575 34.740 44.940 1.00 55.91 80 ASN A CA 1
ATOM 669 C C . ASN A 1 80 ? 11.931 34.421 45.589 1.00 55.91 80 ASN A C 1
ATOM 671 O O . ASN A 1 80 ? 12.146 33.284 45.996 1.00 55.91 80 ASN A O 1
ATOM 675 N N . ASP A 1 81 ? 12.819 35.413 45.641 1.00 51.88 81 ASP A N 1
ATOM 67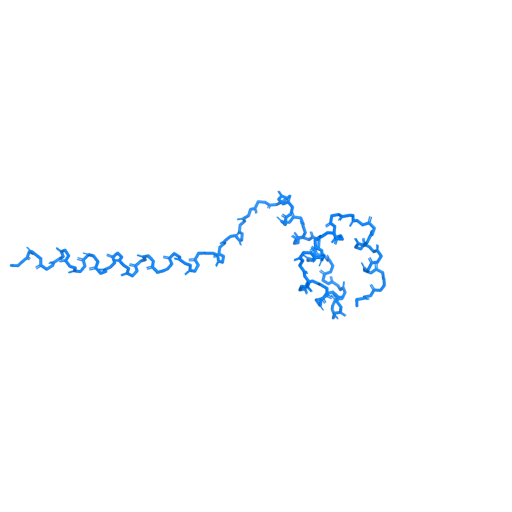6 C CA . ASP A 1 81 ? 13.898 35.552 46.631 1.00 51.88 81 ASP A CA 1
ATOM 677 C C . ASP A 1 81 ? 14.055 37.045 46.965 1.00 51.88 81 ASP A C 1
ATOM 679 O O . ASP A 1 81 ? 14.068 37.863 46.012 1.00 51.88 81 ASP A O 1
#

Organism: NCBI:txid2670334

pLDDT: mean 76.22, std 16.23, range [44.09, 93.06]

Radius of gyration: 22.2 Å; Cα contacts (8 Å, |Δi|>4): 36; chains: 1; bounding box: 25×46×61 Å

Mean predicted aligned error: 13.84 Å

Solvent-accessible surface area (backbone atoms only — not comparable to full-atom values): 4819 Å² total; per-residue (Å²): 87,53,67,70,60,49,51,55,34,65,72,33,69,70,49,42,52,43,43,70,76,38,58,68,50,54,57,47,32,42,75,39,62,80,50,51,62,60,51,51,53,49,45,37,41,73,73,62,76,39,83,78,86,72,60,64,76,63,48,70,68,52,64,64,53,56,61,55,53,52,54,54,50,59,63,63,61,75,75,78,125

Sequence (81 aa):
MNKQVQNYIYSNSELNYFIRMNPIWYRRLAREPEEIQNFEAAAKQFYGKTIPQRVNKVNEKIQSLGMMFELLKALGQNQND

InterPro domains:
  IPR025613 YlbE-like protein [PF14003] (3-74)

Secondary structure (DSSP, 8-state):
--HHHHHHHHH-HHHHHHHHH-HHHHHHHHH-GGGHHHHHHHHHHHTTSS--TTGGGGGGGTHHHHHHHHHHHHHHHTT--